Protein AF-A0A930E796-F1 (afdb_monomer_lite)

Radius of gyration: 14.18 Å; chains: 1; bounding box: 30×29×46 Å

Structure (mmCIF, N/CA/C/O backbone):
data_AF-A0A930E796-F1
#
_entry.id   AF-A0A930E796-F1
#
loop_
_atom_site.group_PDB
_atom_site.id
_atom_site.type_symbol
_atom_site.label_atom_id
_atom_site.label_alt_id
_atom_site.label_comp_id
_atom_site.label_asym_id
_atom_site.label_entity_id
_atom_site.label_seq_id
_atom_site.pdbx_PDB_ins_code
_atom_site.Cartn_x
_atom_site.Cartn_y
_atom_site.Cartn_z
_atom_site.occupancy
_atom_site.B_iso_or_equiv
_atom_site.auth_seq_id
_atom_site.auth_comp_id
_atom_site.auth_asym_id
_atom_site.auth_atom_id
_atom_site.pdbx_PDB_model_num
ATOM 1 N N . MET A 1 1 ? 4.708 7.306 -27.230 1.00 54.00 1 MET A N 1
ATOM 2 C CA . MET A 1 1 ? 3.286 7.076 -26.882 1.00 54.00 1 MET A CA 1
ATOM 3 C C . MET A 1 1 ? 2.934 7.997 -25.725 1.00 54.00 1 MET A C 1
ATOM 5 O O . MET A 1 1 ? 3.819 8.269 -24.928 1.00 54.00 1 MET A O 1
ATOM 9 N N . LYS A 1 2 ? 1.713 8.544 -25.653 1.00 60.94 2 LYS A N 1
ATOM 10 C CA . LYS A 1 2 ? 1.280 9.273 -24.449 1.00 60.94 2 LYS A CA 1
ATOM 11 C C . LYS A 1 2 ? 0.929 8.228 -23.393 1.00 60.94 2 LYS A C 1
ATOM 13 O O . LYS A 1 2 ? 0.066 7.400 -23.670 1.00 60.94 2 LYS A O 1
ATOM 18 N N . THR A 1 3 ? 1.596 8.250 -22.243 1.00 71.56 3 THR A N 1
ATOM 19 C CA . THR A 1 3 ? 1.239 7.399 -21.102 1.00 71.56 3 THR A CA 1
ATOM 20 C C . THR A 1 3 ? -0.204 7.703 -20.711 1.00 71.56 3 THR A C 1
ATOM 22 O O . THR A 1 3 ? -0.574 8.870 -20.541 1.00 71.56 3 THR A O 1
ATOM 25 N N . LYS A 1 4 ? -1.043 6.669 -20.654 1.00 88.25 4 LYS A N 1
ATOM 26 C CA . LYS A 1 4 ? -2.424 6.800 -20.193 1.00 88.25 4 LYS A CA 1
ATOM 27 C C . LYS A 1 4 ? -2.403 7.151 -18.698 1.00 88.25 4 LYS A C 1
ATOM 29 O O . LYS A 1 4 ? -1.475 6.791 -17.979 1.00 88.25 4 LYS A O 1
ATOM 34 N N . ILE A 1 5 ? -3.366 7.954 -18.258 1.00 90.06 5 ILE A N 1
ATOM 35 C CA . ILE A 1 5 ? -3.464 8.410 -16.868 1.00 90.06 5 ILE A CA 1
ATOM 36 C C . ILE A 1 5 ? -4.808 7.941 -16.331 1.00 90.06 5 ILE A C 1
ATOM 38 O O . ILE A 1 5 ? -5.845 8.288 -16.896 1.00 90.06 5 ILE A O 1
ATOM 42 N N . ASN A 1 6 ? -4.768 7.198 -15.233 1.00 92.69 6 ASN A N 1
ATOM 43 C CA . ASN A 1 6 ? -5.926 6.755 -14.470 1.00 92.69 6 ASN A CA 1
ATOM 44 C C . ASN A 1 6 ? -6.067 7.603 -13.193 1.00 92.69 6 ASN A C 1
ATOM 46 O O . ASN A 1 6 ? -5.196 8.423 -1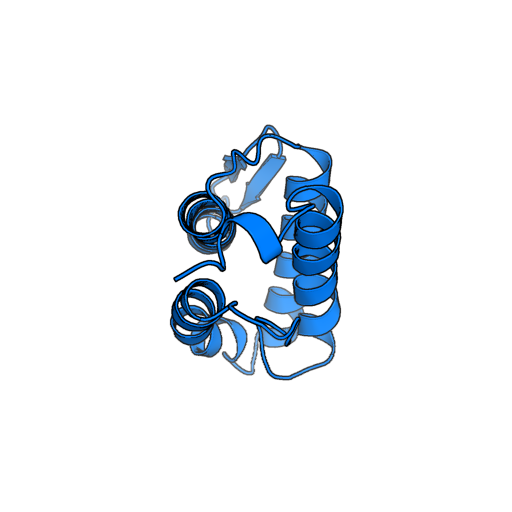2.876 1.00 92.69 6 ASN A O 1
ATOM 50 N N . ILE A 1 7 ? -7.186 7.454 -12.479 1.00 93.56 7 ILE A N 1
ATOM 51 C CA . ILE A 1 7 ? -7.474 8.221 -11.260 1.00 93.56 7 ILE A CA 1
ATOM 52 C C . ILE A 1 7 ? -7.919 7.272 -10.149 1.00 93.56 7 ILE A C 1
ATOM 54 O O . ILE A 1 7 ? -8.904 6.567 -10.326 1.00 93.56 7 ILE A O 1
ATOM 58 N N . ILE A 1 8 ? -7.244 7.331 -9.000 1.00 92.56 8 ILE A N 1
ATOM 59 C CA . ILE A 1 8 ? -7.653 6.675 -7.747 1.00 92.56 8 ILE A CA 1
ATOM 60 C C . ILE A 1 8 ? -7.758 7.764 -6.680 1.00 92.56 8 ILE A C 1
ATOM 62 O O . ILE A 1 8 ? -6.841 8.573 -6.560 1.00 92.56 8 ILE A O 1
ATOM 66 N N . ASN A 1 9 ? -8.879 7.859 -5.958 1.00 93.06 9 ASN A N 1
ATOM 67 C CA . ASN A 1 9 ? -9.092 8.840 -4.875 1.00 93.06 9 ASN A CA 1
ATOM 68 C C . ASN A 1 9 ? -8.735 10.300 -5.238 1.00 93.06 9 ASN A C 1
ATOM 70 O O . ASN A 1 9 ? -8.246 11.082 -4.424 1.00 93.06 9 ASN A O 1
ATOM 74 N N . GLY A 1 10 ? -8.935 10.688 -6.504 1.00 93.06 10 GLY A N 1
ATOM 75 C CA . GLY A 1 10 ? -8.590 12.024 -7.009 1.00 93.06 10 GLY A CA 1
ATOM 76 C C . GLY A 1 10 ? -7.094 12.262 -7.281 1.00 93.06 10 GLY A C 1
ATOM 77 O O . GLY A 1 10 ? -6.701 13.400 -7.561 1.00 93.06 10 GLY A O 1
ATOM 78 N N . VAL A 1 11 ? -6.266 11.216 -7.230 1.00 95.31 11 VAL A N 1
ATOM 79 C CA . VAL A 1 11 ? -4.838 11.207 -7.581 1.00 95.31 11 VAL A CA 1
ATOM 80 C C . VAL A 1 11 ? -4.649 10.649 -8.986 1.00 95.31 11 VAL A C 1
ATOM 82 O O . VAL A 1 11 ? -5.201 9.612 -9.337 1.00 95.31 11 VAL A O 1
ATOM 85 N N . LYS A 1 12 ? -3.845 11.336 -9.803 1.00 94.69 12 LYS A N 1
ATOM 86 C CA . LYS A 1 12 ? -3.491 10.892 -11.159 1.00 94.69 12 LYS A CA 1
ATOM 87 C C . LYS A 1 12 ? -2.380 9.850 -11.106 1.00 94.69 12 LYS A C 1
ATOM 89 O O . LYS A 1 12 ? -1.280 10.180 -10.653 1.00 94.69 12 LYS A O 1
ATOM 94 N N . ILE A 1 13 ? -2.632 8.663 -11.643 1.00 91.50 13 ILE A N 1
ATOM 95 C CA . ILE A 1 13 ? -1.694 7.538 -11.652 1.00 91.50 13 ILE A CA 1
ATOM 96 C C . ILE A 1 13 ? -1.369 7.149 -13.102 1.00 91.50 13 ILE A C 1
ATOM 98 O O . ILE A 1 13 ? -2.297 6.950 -13.889 1.00 91.50 13 ILE A O 1
ATOM 102 N N . PRO A 1 14 ? -0.084 7.091 -13.496 1.00 89.94 14 PRO A N 1
ATOM 103 C CA . PRO A 1 14 ? 0.319 6.549 -14.794 1.00 89.94 14 PRO A CA 1
ATOM 104 C C . PRO A 1 14 ? -0.147 5.100 -14.978 1.00 89.94 14 PRO A C 1
ATOM 106 O O . PRO A 1 14 ? -0.120 4.326 -14.027 1.00 89.94 14 PRO A O 1
ATOM 109 N N . ASP A 1 15 ? -0.543 4.731 -16.196 1.00 87.12 15 ASP A N 1
ATOM 110 C CA . ASP A 1 15 ? -1.032 3.380 -16.535 1.00 87.12 15 ASP A CA 1
ATOM 111 C C . ASP A 1 15 ? -0.033 2.282 -16.149 1.00 87.12 15 ASP A C 1
ATOM 113 O O . ASP A 1 15 ? -0.440 1.256 -15.623 1.00 87.12 15 ASP A O 1
ATOM 117 N N . ASP A 1 16 ? 1.266 2.559 -16.293 1.00 82.81 16 ASP A N 1
ATOM 118 C CA . ASP A 1 16 ? 2.358 1.634 -15.964 1.00 82.81 16 ASP A CA 1
ATOM 119 C C . ASP A 1 16 ? 2.352 1.189 -14.486 1.00 82.81 16 ASP A C 1
ATOM 121 O O . ASP A 1 16 ? 2.855 0.116 -14.161 1.00 82.81 16 ASP A O 1
ATOM 125 N N . TYR A 1 17 ? 1.778 2.002 -13.587 1.00 81.56 17 TYR A N 1
ATOM 126 C CA . TYR A 1 17 ? 1.736 1.751 -12.137 1.00 81.56 17 TYR A CA 1
ATOM 127 C C . TYR A 1 17 ? 0.319 1.513 -11.608 1.00 81.56 17 TYR A C 1
ATOM 129 O O . TYR A 1 17 ? 0.150 1.187 -10.435 1.00 81.56 17 TYR A O 1
ATOM 137 N N . TYR A 1 18 ? -0.702 1.739 -12.438 1.00 89.25 18 TYR A N 1
ATOM 138 C CA . TYR A 1 18 ? -2.090 1.807 -11.991 1.00 89.25 18 TYR A CA 1
ATOM 139 C C . TYR A 1 18 ? -2.563 0.493 -11.375 1.00 89.25 18 TYR A C 1
ATOM 141 O O . TYR A 1 18 ? -2.996 0.510 -10.226 1.00 89.25 18 TYR A O 1
ATOM 149 N N . ASP A 1 19 ? -2.407 -0.619 -12.098 1.00 86.06 19 ASP A N 1
ATOM 150 C CA . ASP A 1 19 ? -2.876 -1.935 -11.650 1.00 86.06 19 ASP A CA 1
ATOM 151 C C . ASP A 1 19 ? -2.225 -2.331 -10.312 1.00 86.06 19 ASP A C 1
ATOM 153 O O . ASP A 1 19 ? -2.879 -2.887 -9.436 1.00 86.06 19 ASP A O 1
ATOM 157 N N . TYR A 1 20 ? -0.951 -1.979 -10.106 1.00 85.75 20 TYR A N 1
ATOM 158 C CA . TYR A 1 20 ? -0.235 -2.287 -8.866 1.00 85.75 20 TYR A CA 1
ATOM 159 C C . TYR A 1 20 ? -0.714 -1.447 -7.683 1.00 85.75 20 TYR A C 1
ATOM 161 O O . TYR A 1 20 ? -0.897 -1.971 -6.587 1.00 85.75 20 TYR A O 1
ATOM 169 N N . ILE A 1 21 ? -0.920 -0.143 -7.880 1.00 89.31 21 ILE A N 1
ATOM 170 C CA . ILE A 1 21 ? -1.396 0.730 -6.801 1.00 89.31 21 ILE A CA 1
ATOM 171 C C . ILE A 1 21 ? -2.854 0.401 -6.451 1.00 89.31 21 ILE A C 1
ATOM 173 O O . ILE A 1 21 ? -3.199 0.360 -5.270 1.00 89.31 21 ILE A O 1
ATOM 177 N N . GLU A 1 22 ? -3.694 0.121 -7.452 1.00 90.94 22 GLU A N 1
ATOM 178 C CA . GLU A 1 22 ? -5.064 -0.366 -7.249 1.00 90.94 22 GLU A CA 1
ATOM 179 C C . GLU A 1 22 ? -5.074 -1.690 -6.477 1.00 90.94 22 GLU A C 1
ATOM 181 O O . GLU A 1 22 ? -5.849 -1.864 -5.536 1.00 90.94 22 GLU A O 1
ATOM 186 N N . GLU A 1 23 ? -4.175 -2.612 -6.813 1.00 87.44 23 GLU A N 1
ATOM 187 C CA . GLU A 1 23 ? -4.050 -3.882 -6.112 1.00 87.44 23 GLU A CA 1
ATOM 188 C C . GLU A 1 23 ? -3.603 -3.727 -4.655 1.00 87.44 23 GLU A C 1
ATOM 190 O O . GLU A 1 23 ? -4.138 -4.400 -3.770 1.00 87.44 23 GLU A O 1
ATOM 195 N N . ILE A 1 24 ? -2.651 -2.829 -4.386 1.00 87.06 24 ILE A N 1
ATOM 196 C CA . ILE A 1 24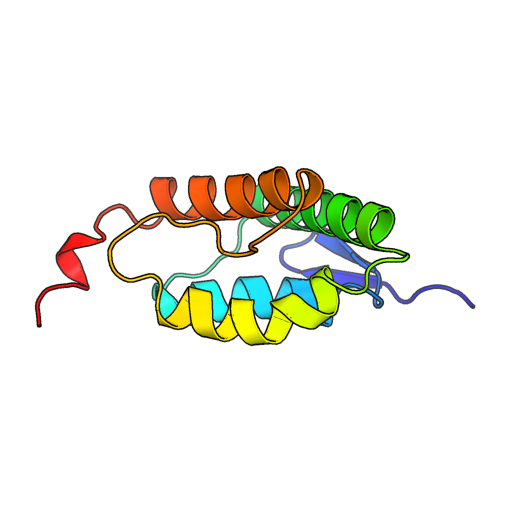 ? -2.211 -2.530 -3.020 1.00 87.06 24 ILE A CA 1
ATOM 197 C C . ILE A 1 24 ? -3.395 -2.047 -2.183 1.00 87.06 24 ILE A C 1
ATOM 199 O O . ILE A 1 24 ? -3.659 -2.596 -1.114 1.00 87.06 24 ILE A O 1
ATOM 203 N N . ILE A 1 25 ? -4.134 -1.063 -2.698 1.00 90.69 25 ILE A N 1
ATOM 204 C CA . ILE A 1 25 ? -5.289 -0.476 -2.015 1.00 90.69 25 ILE A CA 1
ATOM 205 C C . ILE A 1 25 ? -6.383 -1.524 -1.798 1.00 90.69 25 ILE A C 1
ATOM 207 O O . ILE A 1 25 ? -6.784 -1.755 -0.660 1.00 90.69 25 ILE A O 1
ATOM 211 N N . SER A 1 26 ? -6.812 -2.208 -2.858 1.00 89.88 26 SER A N 1
ATOM 212 C CA . SER A 1 26 ? -7.899 -3.194 -2.784 1.00 89.88 26 SER A CA 1
ATOM 213 C C . SER A 1 26 ? -7.572 -4.361 -1.850 1.00 89.88 26 SER A C 1
ATOM 215 O O . SER A 1 26 ? -8.440 -4.830 -1.113 1.00 89.88 26 SER A O 1
ATOM 217 N N . SER A 1 27 ? -6.309 -4.798 -1.810 1.00 85.19 27 SER A N 1
ATOM 218 C CA . SER A 1 27 ? -5.863 -5.841 -0.882 1.00 85.19 27 SER A CA 1
ATOM 219 C C . SER A 1 27 ? -5.920 -5.370 0.576 1.00 85.19 27 SER A C 1
ATOM 221 O O . SER A 1 27 ? -6.324 -6.136 1.453 1.00 85.19 27 SER A O 1
ATOM 223 N N . MET A 1 28 ? -5.545 -4.115 0.854 1.00 85.44 28 MET A N 1
ATOM 224 C CA . MET A 1 28 ? -5.662 -3.530 2.195 1.00 85.44 28 MET A CA 1
ATOM 225 C C . MET A 1 28 ? -7.129 -3.400 2.622 1.00 85.44 28 MET A C 1
ATOM 227 O O . MET A 1 28 ? -7.486 -3.809 3.728 1.00 85.44 28 MET A O 1
ATOM 231 N N . GLU A 1 29 ? -7.982 -2.871 1.745 1.00 88.31 29 GLU A N 1
ATOM 232 C CA . GLU A 1 29 ? -9.419 -2.714 1.992 1.00 88.31 29 GLU A CA 1
ATOM 233 C C . GLU A 1 29 ? -10.091 -4.053 2.301 1.00 88.31 29 GLU A C 1
ATOM 235 O O . GLU A 1 29 ? -10.778 -4.186 3.318 1.00 88.31 29 GLU A O 1
ATOM 240 N N . ASP A 1 30 ? -9.839 -5.081 1.483 1.00 85.56 30 ASP A N 1
ATOM 241 C CA . ASP A 1 30 ? -10.426 -6.401 1.702 1.00 85.56 30 ASP A CA 1
ATOM 242 C C . ASP A 1 30 ? -9.910 -7.053 2.991 1.00 85.56 30 ASP A C 1
ATOM 244 O O . ASP A 1 30 ? -10.694 -7.634 3.748 1.00 85.56 30 ASP A O 1
ATOM 248 N N . ARG A 1 31 ? -8.612 -6.937 3.291 1.00 82.12 31 ARG A N 1
ATOM 249 C CA . ARG A 1 31 ? -8.026 -7.573 4.478 1.00 82.12 31 ARG A CA 1
ATOM 250 C C . ARG A 1 31 ? -8.502 -6.944 5.783 1.00 82.12 31 ARG A C 1
ATOM 252 O O . ARG A 1 31 ? -8.820 -7.680 6.721 1.00 82.12 31 ARG A O 1
ATOM 259 N N . PHE A 1 32 ? -8.501 -5.615 5.854 1.00 79.81 32 PHE A N 1
ATOM 260 C CA . PHE A 1 32 ? -8.780 -4.865 7.082 1.00 79.81 32 PHE A CA 1
ATOM 261 C C . PHE A 1 32 ? -10.227 -4.384 7.181 1.00 79.81 32 PHE A C 1
ATOM 263 O O . PHE A 1 32 ? -10.601 -3.816 8.204 1.00 79.81 32 PHE A O 1
ATOM 270 N N . LYS A 1 33 ? -11.046 -4.642 6.153 1.00 83.69 33 LYS A N 1
ATOM 271 C CA . LYS A 1 33 ? -12.451 -4.217 6.078 1.00 83.69 33 LYS A CA 1
ATOM 272 C C . LYS A 1 33 ? -12.597 -2.704 6.270 1.00 83.69 33 LYS A C 1
ATOM 274 O O . LYS A 1 33 ? -13.473 -2.237 6.994 1.00 83.69 33 LYS A O 1
ATOM 279 N N . ILE A 1 34 ? -11.719 -1.961 5.599 1.00 84.94 34 ILE A N 1
ATOM 280 C CA . ILE A 1 34 ? -11.687 -0.494 5.556 1.00 84.94 34 ILE A CA 1
ATOM 281 C C . ILE A 1 34 ? -11.972 -0.004 4.134 1.00 84.94 34 ILE A C 1
ATOM 283 O O . ILE A 1 34 ? -11.886 -0.781 3.188 1.00 84.94 34 ILE A O 1
ATOM 287 N N . GLU A 1 35 ? -12.289 1.281 3.992 1.00 90.31 35 GLU A N 1
ATOM 288 C CA . GLU A 1 35 ? -12.417 1.959 2.698 1.00 90.31 35 GLU A CA 1
ATOM 289 C C . GLU A 1 35 ? -11.390 3.093 2.646 1.00 90.31 35 GLU A C 1
ATOM 291 O O . GLU A 1 35 ? -11.421 4.013 3.468 1.00 90.31 35 GLU A O 1
ATOM 296 N N . ILE A 1 36 ? -10.459 3.020 1.700 1.00 90.44 36 ILE A N 1
ATOM 297 C CA . ILE A 1 36 ? -9.372 3.979 1.549 1.00 90.44 36 ILE A CA 1
ATOM 298 C C . ILE A 1 36 ? -9.814 5.024 0.529 1.00 90.44 36 ILE A C 1
ATOM 300 O O . ILE A 1 36 ? -9.643 4.857 -0.675 1.00 90.44 36 ILE A O 1
ATOM 304 N N . VAL A 1 37 ? -10.338 6.148 1.017 1.00 92.44 37 VAL A N 1
ATOM 305 C CA . VAL A 1 37 ? -10.771 7.288 0.176 1.00 92.44 37 VAL A CA 1
ATOM 306 C C . VAL A 1 37 ? -9.820 8.485 0.246 1.00 92.44 37 VAL A C 1
ATOM 308 O O . VAL A 1 37 ? -10.017 9.513 -0.408 1.00 92.44 37 VAL A O 1
ATOM 311 N N . GLU A 1 38 ? -8.779 8.383 1.069 1.00 93.44 38 GLU A N 1
ATOM 312 C CA . GLU A 1 38 ? -7.899 9.494 1.403 1.00 93.44 38 GLU A CA 1
ATOM 313 C C . GLU A 1 38 ? -6.931 9.807 0.262 1.00 93.44 38 GLU A C 1
ATOM 315 O O . GLU A 1 38 ? -6.016 9.043 -0.073 1.00 93.44 38 GLU A O 1
ATOM 320 N N . LYS A 1 39 ? -7.114 10.993 -0.320 1.00 95.44 39 LYS A N 1
ATOM 321 C CA . LYS A 1 39 ? -6.261 11.504 -1.393 1.00 95.44 39 LYS A CA 1
ATOM 322 C C . LYS A 1 39 ? -4.795 11.609 -0.968 1.00 95.44 39 LYS A C 1
ATOM 324 O O . LYS A 1 39 ? -3.916 11.269 -1.755 1.00 95.44 39 LYS A O 1
ATOM 329 N N . ASP A 1 40 ? -4.536 12.063 0.256 1.00 95.12 40 ASP A N 1
ATOM 330 C CA . ASP A 1 40 ? -3.175 12.280 0.755 1.00 95.12 40 ASP A CA 1
ATOM 331 C C . ASP A 1 40 ? -2.417 10.958 0.913 1.00 95.12 40 ASP A C 1
ATOM 333 O O . ASP A 1 40 ? -1.277 10.854 0.461 1.00 95.12 40 ASP A O 1
ATOM 337 N N . PHE A 1 41 ? -3.063 9.921 1.459 1.00 94.19 41 PHE A N 1
ATOM 338 C CA . PHE A 1 41 ? -2.494 8.572 1.491 1.00 94.19 41 PHE A CA 1
ATOM 339 C C . PHE A 1 41 ? -2.228 8.047 0.078 1.00 94.19 41 PHE A C 1
ATOM 341 O O . PHE A 1 41 ? -1.121 7.607 -0.221 1.00 94.19 41 PHE A O 1
ATOM 348 N N . THR A 1 42 ? -3.209 8.166 -0.819 1.00 93.94 42 THR A N 1
ATOM 349 C CA . THR A 1 42 ? -3.084 7.682 -2.203 1.00 93.94 42 THR A CA 1
ATOM 350 C C . THR A 1 42 ? -1.934 8.375 -2.947 1.00 93.94 42 THR A C 1
ATOM 352 O O . THR A 1 42 ? -1.232 7.754 -3.744 1.00 93.94 42 THR A O 1
ATOM 355 N N . GLN A 1 43 ? -1.702 9.661 -2.671 1.00 96.06 43 GLN A N 1
ATOM 356 C CA . GLN A 1 43 ? -0.593 10.422 -3.240 1.00 96.06 43 GLN A CA 1
ATOM 357 C C . GLN A 1 43 ? 0.754 9.952 -2.677 1.00 96.06 43 GLN A C 1
ATOM 359 O O . GLN A 1 43 ? 1.654 9.668 -3.463 1.00 96.06 43 GLN A O 1
ATOM 364 N N . LYS A 1 44 ? 0.874 9.790 -1.351 1.00 95.19 44 LYS A N 1
ATOM 365 C CA . LYS A 1 44 ? 2.085 9.239 -0.715 1.00 95.19 44 LYS A CA 1
ATOM 366 C C . LYS A 1 44 ? 2.416 7.842 -1.236 1.00 95.19 44 LYS A C 1
ATOM 368 O O . LYS A 1 44 ? 3.564 7.567 -1.568 1.00 95.19 44 LYS A O 1
ATOM 373 N N . LEU A 1 45 ? 1.405 6.982 -1.357 1.00 93.00 45 LEU A N 1
ATOM 374 C CA . LEU A 1 45 ? 1.558 5.621 -1.860 1.00 93.00 45 LEU A CA 1
ATOM 375 C C . LEU A 1 45 ? 2.088 5.620 -3.295 1.00 93.00 45 LEU A C 1
ATOM 377 O O . LEU A 1 45 ? 3.041 4.910 -3.604 1.00 93.00 45 LEU A O 1
ATOM 381 N N . LYS A 1 46 ? 1.505 6.454 -4.161 1.00 93.62 46 LYS A N 1
ATOM 382 C CA . LYS A 1 46 ? 1.974 6.628 -5.537 1.00 93.62 46 LYS A CA 1
ATOM 383 C C . LYS A 1 46 ? 3.429 7.095 -5.584 1.00 93.62 46 LYS A C 1
ATOM 385 O O . LYS A 1 46 ? 4.191 6.579 -6.398 1.00 93.62 46 LYS A O 1
ATOM 390 N N . ASP A 1 47 ? 3.796 8.085 -4.779 1.00 93.12 47 ASP A N 1
ATOM 391 C CA . ASP A 1 47 ? 5.141 8.661 -4.815 1.00 93.12 47 ASP A CA 1
ATOM 392 C C . ASP A 1 47 ? 6.184 7.638 -4.340 1.00 93.12 47 ASP A C 1
ATOM 394 O O . ASP A 1 47 ? 7.171 7.408 -5.040 1.00 93.12 47 ASP A O 1
ATOM 398 N N . ALA A 1 48 ? 5.900 6.927 -3.244 1.00 90.56 48 ALA A N 1
ATOM 399 C CA . ALA A 1 48 ? 6.745 5.848 -2.741 1.00 90.56 48 ALA A CA 1
ATOM 400 C C . ALA A 1 48 ? 6.864 4.681 -3.738 1.00 90.56 48 ALA A C 1
ATOM 402 O O . ALA A 1 48 ? 7.954 4.158 -3.970 1.00 90.56 48 ALA A O 1
ATOM 403 N N . PHE A 1 49 ? 5.758 4.295 -4.383 1.00 89.00 49 PHE A N 1
ATOM 404 C CA . PHE A 1 49 ? 5.773 3.266 -5.422 1.00 89.00 49 PHE A CA 1
ATOM 405 C C . PHE A 1 49 ? 6.585 3.706 -6.643 1.00 89.00 49 PHE A C 1
ATOM 407 O O . PHE A 1 49 ? 7.354 2.922 -7.187 1.00 89.00 49 PHE A O 1
ATOM 414 N N . SER A 1 50 ? 6.446 4.963 -7.073 1.00 88.00 50 SER A N 1
ATOM 415 C CA . SER A 1 50 ? 7.208 5.501 -8.201 1.00 88.00 50 SER A CA 1
ATOM 416 C C . SER A 1 50 ? 8.706 5.536 -7.906 1.00 88.00 50 SER A C 1
ATOM 418 O O . SER A 1 50 ? 9.502 5.270 -8.804 1.00 88.00 50 SER A O 1
ATOM 420 N N . GLU A 1 51 ? 9.100 5.870 -6.677 1.00 87.56 51 GLU A N 1
ATOM 421 C CA . GLU A 1 51 ? 10.498 5.820 -6.254 1.00 87.56 51 GLU A CA 1
ATOM 422 C C . GLU A 1 51 ? 11.024 4.384 -6.269 1.00 87.56 51 GLU A C 1
ATOM 424 O O . GLU A 1 51 ? 12.086 4.125 -6.840 1.00 87.56 51 GLU A O 1
ATOM 429 N N . ALA A 1 52 ? 10.260 3.440 -5.719 1.00 84.56 52 ALA A N 1
ATOM 430 C CA . ALA A 1 52 ? 10.602 2.027 -5.756 1.00 84.56 52 ALA A CA 1
ATOM 431 C C . ALA A 1 52 ? 10.728 1.505 -7.198 1.00 84.56 52 ALA A C 1
ATOM 433 O O . ALA A 1 52 ? 11.713 0.853 -7.520 1.00 84.56 52 ALA A O 1
ATOM 434 N N . TRP A 1 53 ? 9.785 1.848 -8.080 1.00 81.19 53 TRP A N 1
ATOM 435 C CA . TRP A 1 53 ? 9.771 1.437 -9.485 1.00 81.19 53 TRP A CA 1
ATOM 436 C C . TRP A 1 53 ? 10.993 1.940 -10.261 1.00 81.19 53 TRP A C 1
ATOM 438 O O . TRP A 1 53 ? 11.645 1.172 -10.962 1.00 81.19 53 TRP A O 1
ATOM 448 N N . VAL A 1 54 ? 11.329 3.228 -10.127 1.00 80.75 54 VAL A N 1
ATOM 449 C CA . VAL A 1 54 ? 12.477 3.827 -10.832 1.00 80.75 54 VAL A CA 1
ATOM 450 C C . VAL A 1 54 ? 13.800 3.250 -10.325 1.00 80.75 54 VAL A C 1
ATOM 452 O O . VAL A 1 54 ? 14.716 3.027 -11.111 1.00 80.75 54 VAL A O 1
ATOM 455 N N . ASN A 1 55 ? 13.916 2.987 -9.023 1.00 73.94 55 ASN A N 1
ATOM 456 C CA . ASN A 1 55 ? 15.137 2.409 -8.456 1.00 73.94 55 ASN A CA 1
ATOM 457 C C . ASN A 1 55 ? 15.236 0.883 -8.652 1.00 73.94 55 ASN A C 1
ATOM 459 O O . ASN A 1 55 ? 16.333 0.332 -8.548 1.00 73.94 55 ASN A O 1
ATOM 463 N N . ASP A 1 56 ? 14.125 0.211 -8.964 1.00 69.94 56 ASP A N 1
ATOM 464 C CA . ASP A 1 56 ? 14.057 -1.218 -9.299 1.00 69.94 56 ASP A CA 1
ATOM 465 C C . ASP A 1 56 ? 14.180 -1.502 -10.810 1.00 69.94 56 ASP A C 1
ATOM 467 O O . ASP A 1 56 ? 14.158 -2.663 -11.216 1.00 69.94 56 ASP A O 1
ATOM 471 N N . GLU A 1 57 ? 14.377 -0.469 -11.645 1.00 59.94 57 GLU A N 1
ATOM 472 C CA . GLU A 1 57 ? 14.361 -0.522 -13.124 1.00 59.94 57 GLU A CA 1
ATOM 473 C C . GLU A 1 57 ? 15.284 -1.607 -13.740 1.00 59.94 57 GLU A C 1
ATOM 475 O O . GLU A 1 57 ? 15.124 -1.976 -14.903 1.00 59.94 57 GLU A O 1
ATOM 480 N N . TYR A 1 58 ? 16.204 -2.188 -12.958 1.00 56.00 58 TYR A N 1
ATOM 481 C CA . TYR A 1 58 ? 17.128 -3.244 -13.387 1.00 56.00 58 TYR A CA 1
ATOM 482 C C . TYR A 1 58 ? 17.125 -4.529 -12.537 1.00 56.00 58 TYR A C 1
ATOM 484 O O . TYR A 1 58 ? 17.799 -5.480 -12.930 1.00 56.00 58 TYR A O 1
ATOM 492 N N . ASP A 1 59 ? 16.406 -4.592 -11.409 1.00 59.97 59 ASP A N 1
ATOM 493 C CA . ASP A 1 59 ? 16.437 -5.754 -10.491 1.00 59.97 59 ASP A CA 1
ATOM 494 C C . ASP A 1 59 ? 15.151 -6.604 -10.577 1.00 59.97 59 ASP A C 1
ATOM 496 O O . ASP A 1 59 ? 15.149 -7.766 -10.173 1.00 59.97 59 ASP A O 1
ATOM 500 N N . SER A 1 60 ? 14.068 -6.070 -11.171 1.00 66.00 60 SER A N 1
ATOM 501 C CA . SER A 1 60 ? 12.744 -6.725 -11.280 1.00 66.00 60 SER A CA 1
ATOM 502 C C . SER A 1 60 ? 12.166 -7.195 -9.936 1.00 66.00 60 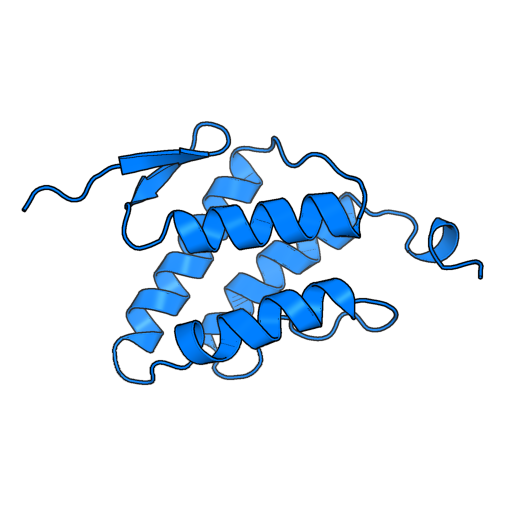SER A C 1
ATOM 504 O O . SER A 1 60 ? 11.224 -7.994 -9.912 1.00 66.00 60 SER A O 1
ATOM 506 N N . MET A 1 61 ? 12.723 -6.736 -8.812 1.00 68.75 61 MET A N 1
ATOM 507 C CA . MET A 1 61 ? 12.377 -7.212 -7.479 1.00 68.75 61 MET A CA 1
ATOM 508 C C . MET A 1 61 ? 11.001 -6.723 -7.062 1.00 68.75 61 MET A C 1
ATOM 510 O O . MET A 1 61 ? 10.290 -7.444 -6.374 1.00 68.75 61 MET A O 1
ATOM 514 N N . LEU A 1 62 ? 10.585 -5.536 -7.494 1.00 69.94 62 LEU A N 1
ATOM 515 C CA . LEU A 1 62 ? 9.254 -5.010 -7.227 1.00 6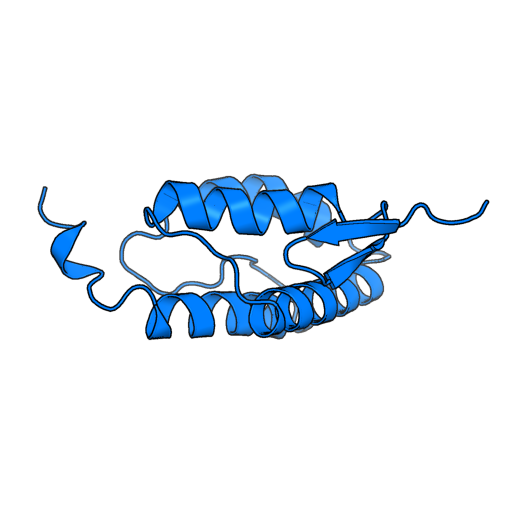9.94 62 LEU A CA 1
ATOM 516 C C . LEU A 1 62 ? 8.203 -5.915 -7.877 1.00 69.94 62 LEU A C 1
ATOM 518 O O . LEU A 1 62 ? 7.284 -6.363 -7.200 1.00 69.94 62 LEU A O 1
ATOM 522 N N . LEU A 1 63 ? 8.390 -6.265 -9.154 1.00 68.81 63 LEU A N 1
ATOM 523 C CA . LEU A 1 63 ? 7.509 -7.188 -9.877 1.00 68.81 63 LEU A CA 1
ATOM 524 C C . LEU A 1 63 ? 7.541 -8.604 -9.288 1.00 68.81 63 LEU A C 1
ATOM 526 O O . LEU A 1 63 ? 6.495 -9.237 -9.156 1.00 68.81 63 LEU A O 1
ATOM 530 N N . TYR A 1 64 ? 8.721 -9.090 -8.897 1.00 68.44 64 TYR A N 1
ATOM 531 C CA . TYR A 1 64 ? 8.879 -10.378 -8.219 1.00 68.44 64 TYR A CA 1
ATOM 532 C C . TYR A 1 64 ? 8.182 -10.407 -6.851 1.00 68.44 64 TYR A C 1
ATOM 534 O O . TYR A 1 64 ? 7.589 -11.417 -6.476 1.00 68.44 64 TYR A O 1
ATOM 542 N N . ASN A 1 65 ? 8.214 -9.293 -6.121 1.00 68.00 65 ASN A N 1
ATOM 543 C CA . ASN A 1 65 ? 7.590 -9.165 -4.815 1.00 68.00 65 ASN A CA 1
ATOM 544 C C . ASN A 1 65 ? 6.082 -8.906 -4.891 1.00 68.00 65 ASN A C 1
ATOM 546 O O . ASN A 1 65 ? 5.433 -9.065 -3.869 1.00 68.00 65 ASN A O 1
ATOM 550 N N . MET A 1 66 ? 5.483 -8.550 -6.035 1.00 70.50 66 MET A N 1
ATOM 551 C CA . MET A 1 66 ? 4.029 -8.305 -6.113 1.00 70.50 66 MET A CA 1
ATOM 552 C C . MET A 1 66 ? 3.165 -9.531 -5.754 1.00 70.50 66 MET A C 1
ATOM 554 O O . MET A 1 66 ? 2.231 -9.389 -4.962 1.00 70.50 66 MET A O 1
ATOM 558 N N . PRO A 1 67 ? 3.455 -10.752 -6.248 1.00 69.81 67 PRO A N 1
ATOM 559 C CA . PRO A 1 67 ? 2.786 -11.959 -5.761 1.00 69.81 67 PRO A CA 1
ATOM 560 C C . PRO A 1 67 ? 2.986 -12.174 -4.257 1.00 69.81 67 PRO A C 1
ATOM 562 O O . PRO A 1 67 ? 2.024 -12.465 -3.545 1.00 69.81 67 PRO A O 1
ATOM 565 N N . SER A 1 68 ? 4.217 -11.976 -3.771 1.00 67.00 68 SER A N 1
ATOM 566 C CA . SER A 1 68 ? 4.546 -12.065 -2.347 1.00 67.00 68 SER A CA 1
ATOM 567 C C . SER A 1 68 ? 3.799 -11.015 -1.534 1.00 67.00 68 SER A C 1
ATOM 569 O O . SER A 1 68 ? 3.340 -11.322 -0.451 1.00 67.00 68 SER A O 1
ATOM 571 N N . PHE A 1 69 ? 3.581 -9.815 -2.065 1.00 70.12 69 PHE A N 1
ATOM 572 C CA . PHE A 1 69 ? 2.841 -8.740 -1.418 1.00 70.12 69 PHE A CA 1
ATOM 573 C C . PHE A 1 69 ? 1.378 -9.117 -1.182 1.00 70.12 69 PHE A C 1
ATOM 575 O O . PHE A 1 69 ? 0.879 -8.935 -0.072 1.00 70.12 69 PHE A O 1
ATOM 582 N N . ARG A 1 70 ? 0.698 -9.694 -2.186 1.00 68.12 70 ARG A N 1
ATOM 583 C CA . ARG A 1 70 ? -0.684 -10.179 -2.017 1.00 68.12 70 ARG A CA 1
ATOM 584 C C . ARG A 1 70 ? -0.760 -11.204 -0.883 1.00 68.12 70 ARG A C 1
ATOM 586 O O . ARG A 1 70 ? -1.671 -11.156 -0.060 1.00 68.12 70 ARG A O 1
ATOM 593 N N . GLU A 1 71 ? 0.202 -12.121 -0.827 1.00 70.69 71 GLU A N 1
ATOM 594 C CA . GLU A 1 71 ? 0.290 -13.119 0.242 1.00 70.69 71 GLU A CA 1
ATOM 595 C C . GLU A 1 71 ? 0.691 -12.495 1.589 1.00 70.69 71 GLU A C 1
ATOM 597 O O . GLU A 1 71 ? 0.135 -12.857 2.623 1.00 70.69 71 GLU A O 1
ATOM 602 N N . ASN A 1 72 ? 1.578 -11.503 1.591 1.00 70.69 72 ASN A N 1
ATOM 603 C CA . ASN A 1 72 ? 2.036 -10.799 2.785 1.00 70.69 72 ASN A CA 1
ATOM 604 C C . ASN A 1 72 ? 0.908 -9.970 3.408 1.00 70.69 72 ASN A C 1
ATOM 606 O O . ASN A 1 72 ? 0.759 -9.995 4.625 1.00 70.69 72 ASN A O 1
ATOM 610 N N . ILE A 1 73 ? 0.049 -9.318 2.612 1.00 70.50 73 ILE A N 1
ATOM 611 C CA . ILE A 1 73 ? -1.159 -8.655 3.129 1.00 70.50 73 ILE A CA 1
ATOM 612 C C . ILE A 1 73 ? -2.135 -9.666 3.732 1.00 70.50 73 ILE A C 1
ATOM 614 O O . ILE A 1 73 ? -2.658 -9.429 4.822 1.00 70.50 73 ILE A O 1
ATOM 618 N N . LYS A 1 74 ? -2.376 -10.809 3.073 1.00 69.31 74 LYS A N 1
ATOM 619 C CA . LYS A 1 74 ? -3.248 -11.859 3.635 1.00 69.31 74 LYS A CA 1
ATOM 620 C C . LYS A 1 74 ? -2.724 -12.363 4.978 1.00 69.31 74 LYS A C 1
ATOM 622 O O . LYS A 1 74 ? -3.506 -12.560 5.906 1.00 69.31 74 LYS A O 1
ATOM 627 N N . ASN A 1 75 ? -1.407 -12.533 5.077 1.00 65.81 75 ASN A N 1
ATOM 628 C CA . ASN A 1 75 ? -0.722 -13.055 6.254 1.00 65.81 75 ASN A CA 1
ATOM 629 C C . ASN A 1 75 ? -0.347 -11.979 7.283 1.00 65.81 75 ASN A C 1
ATOM 631 O O . ASN A 1 75 ? 0.199 -12.336 8.331 1.00 65.81 75 ASN A O 1
ATOM 635 N N . LEU A 1 76 ? -0.671 -10.699 7.036 1.00 67.19 76 LEU A N 1
ATOM 636 C CA . LEU A 1 76 ? -0.451 -9.601 7.976 1.00 67.19 76 LEU A CA 1
ATOM 637 C C . LEU A 1 76 ? -1.356 -9.836 9.190 1.00 67.19 76 LEU A C 1
ATOM 639 O O . LEU A 1 76 ? -2.548 -9.511 9.202 1.00 67.19 76 LEU A O 1
ATOM 643 N N . SER A 1 77 ? -0.815 -10.567 10.158 1.00 53.47 77 SER A N 1
ATOM 644 C CA . SER A 1 77 ? -1.586 -11.138 11.254 1.00 53.47 77 SER A CA 1
ATOM 645 C C . SER A 1 77 ? -1.056 -10.716 12.615 1.00 53.47 77 SER A C 1
ATOM 647 O O . SER A 1 77 ? -1.873 -10.423 13.472 1.00 53.47 77 SER A O 1
ATOM 649 N N . TYR A 1 78 ? 0.255 -10.586 12.839 1.00 47.19 78 TYR A N 1
ATOM 650 C CA . TYR A 1 78 ? 0.730 -10.310 14.209 1.00 47.19 78 TYR A CA 1
ATOM 651 C C . TYR A 1 78 ? 2.010 -9.491 14.337 1.00 47.19 78 TYR A C 1
ATOM 653 O O . TYR A 1 78 ? 2.260 -8.917 15.397 1.00 47.19 78 TYR A O 1
ATOM 661 N N . THR A 1 79 ? 2.802 -9.373 13.283 1.00 50.53 79 THR A N 1
ATOM 662 C CA . THR A 1 79 ? 4.009 -8.554 13.280 1.00 50.53 79 THR A CA 1
ATOM 663 C C . THR A 1 79 ? 3.918 -7.591 12.119 1.00 50.53 79 THR A C 1
ATOM 665 O O . THR A 1 79 ? 3.543 -7.946 11.005 1.00 50.53 79 THR A O 1
ATOM 668 N N . PHE A 1 80 ? 4.191 -6.329 12.420 1.00 59.91 80 PHE A N 1
ATOM 669 C CA . PHE A 1 80 ? 4.276 -5.231 11.472 1.00 59.91 80 PHE A CA 1
ATOM 670 C C . PHE A 1 80 ? 5.522 -5.386 10.571 1.00 59.91 80 PHE A C 1
ATOM 672 O O . PHE A 1 80 ? 6.336 -4.468 10.463 1.00 59.91 80 PHE A O 1
ATOM 679 N N . ASP A 1 81 ? 5.703 -6.572 9.995 1.00 64.50 81 ASP A N 1
ATOM 680 C CA . ASP A 1 81 ? 6.822 -6.922 9.135 1.00 64.50 81 ASP A CA 1
ATOM 681 C C . ASP A 1 81 ? 6.694 -6.189 7.790 1.00 64.50 81 ASP A C 1
ATOM 683 O O . ASP A 1 81 ? 5.581 -5.875 7.352 1.00 64.50 81 ASP A O 1
ATOM 687 N N . PRO A 1 82 ? 7.821 -5.856 7.138 1.00 67.31 82 PRO A N 1
ATOM 688 C CA . PRO A 1 82 ? 7.801 -5.174 5.852 1.00 67.31 82 PRO A CA 1
ATOM 689 C C . PRO A 1 82 ? 7.047 -6.005 4.804 1.00 67.31 82 PRO A C 1
ATOM 691 O O . PRO A 1 82 ? 7.359 -7.169 4.572 1.00 67.31 82 PRO A O 1
ATOM 694 N N . LEU A 1 83 ? 6.072 -5.379 4.144 1.00 71.88 83 LEU A N 1
ATOM 695 C CA . LEU A 1 83 ? 5.251 -5.990 3.095 1.00 71.88 83 LEU A CA 1
ATOM 696 C C . LEU A 1 83 ? 6.050 -6.313 1.832 1.00 71.88 83 LEU A C 1
ATOM 698 O O . LEU A 1 83 ? 5.797 -7.317 1.165 1.00 71.88 83 LEU A O 1
ATOM 702 N N . PHE A 1 84 ? 7.022 -5.463 1.528 1.00 72.12 84 PHE A N 1
ATOM 703 C CA . PHE A 1 84 ? 7.999 -5.648 0.472 1.00 72.12 84 PHE A CA 1
ATOM 704 C C . PHE A 1 84 ? 9.362 -5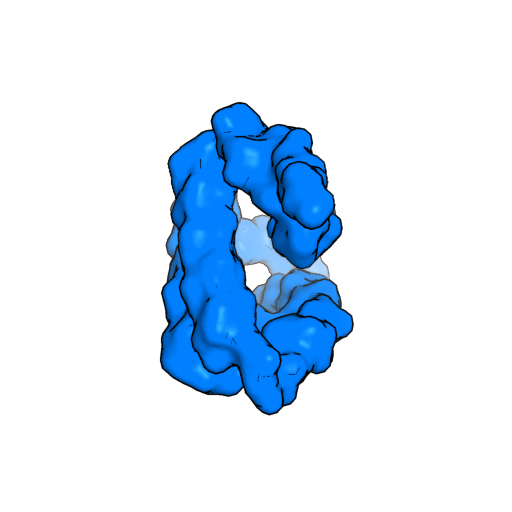.898 1.110 1.00 72.12 84 PHE A C 1
ATOM 706 O O . PHE A 1 84 ? 9.962 -4.986 1.686 1.00 72.12 84 PHE A O 1
ATOM 713 N N . GLU A 1 85 ? 9.850 -7.132 1.023 1.00 68.81 85 GLU A N 1
ATOM 714 C CA . GLU A 1 85 ? 11.203 -7.469 1.456 1.00 68.81 85 GLU A CA 1
ATOM 715 C C . GLU A 1 85 ? 12.233 -6.942 0.450 1.00 68.81 85 GLU A C 1
ATOM 717 O O . GLU A 1 85 ? 12.048 -7.028 -0.768 1.00 68.81 85 GLU A O 1
ATOM 722 N N . GLY A 1 86 ? 13.357 -6.421 0.949 1.00 67.38 86 GLY A N 1
ATOM 723 C CA . GLY A 1 86 ? 14.512 -6.119 0.109 1.00 67.38 86 GLY A CA 1
ATOM 724 C C . GLY A 1 86 ? 15.149 -4.759 0.363 1.00 67.38 86 GLY A C 1
ATOM 725 O O . GLY A 1 86 ? 15.565 -4.438 1.474 1.00 67.38 86 GLY A O 1
ATOM 726 N N . LYS A 1 87 ? 15.366 -4.020 -0.726 1.00 69.38 87 LYS A N 1
ATOM 727 C CA . LYS A 1 87 ? 16.247 -2.849 -0.790 1.00 69.38 87 LYS A CA 1
ATOM 728 C C . LYS A 1 87 ? 15.642 -1.627 -0.096 1.00 69.38 87 LYS A C 1
ATOM 730 O O . LYS A 1 87 ? 14.437 -1.523 0.098 1.00 69.38 87 LYS A O 1
ATOM 735 N N . VAL A 1 88 ? 16.505 -0.649 0.187 1.00 76.94 88 VAL A N 1
ATOM 736 C CA . VAL A 1 88 ? 16.164 0.611 0.874 1.00 76.94 88 VAL A CA 1
ATOM 737 C C . VAL A 1 88 ? 14.9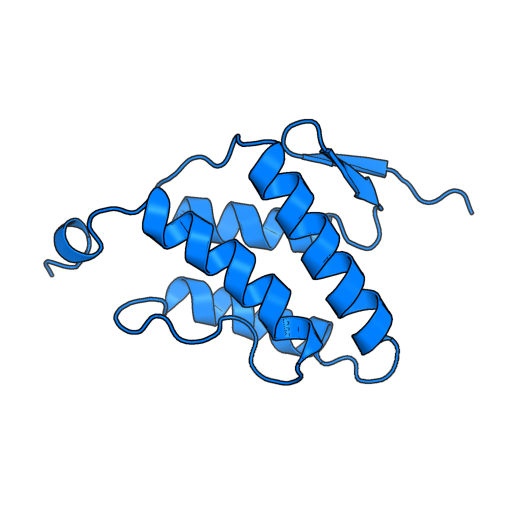97 1.356 0.217 1.00 76.94 88 VAL A C 1
ATOM 739 O O . VAL A 1 88 ? 14.202 1.962 0.923 1.00 76.94 88 VAL A O 1
ATOM 742 N N . TYR A 1 89 ? 14.847 1.274 -1.105 1.00 70.31 89 TYR A N 1
ATOM 743 C CA . TYR A 1 89 ? 13.778 1.961 -1.836 1.00 70.31 89 TYR A CA 1
ATOM 744 C C . TYR A 1 89 ? 12.377 1.349 -1.634 1.00 70.31 89 TYR A C 1
ATOM 746 O O . TYR A 1 89 ? 11.388 1.991 -1.964 1.00 70.31 89 TYR A O 1
ATOM 754 N N . PHE A 1 90 ? 12.258 0.153 -1.041 1.00 80.88 90 PHE A N 1
ATOM 755 C CA . PHE A 1 90 ? 10.969 -0.379 -0.578 1.00 80.88 90 PHE A CA 1
ATOM 756 C C . PHE A 1 90 ? 10.604 0.086 0.837 1.00 80.88 90 PHE A C 1
ATOM 758 O O . PHE A 1 90 ? 9.454 -0.061 1.248 1.00 80.88 90 PHE A O 1
ATOM 765 N N . ASN A 1 91 ? 11.544 0.669 1.592 1.00 84.06 91 ASN A N 1
ATOM 766 C CA . ASN A 1 91 ? 11.286 1.096 2.968 1.00 84.06 91 ASN A CA 1
ATOM 767 C C . ASN A 1 91 ? 10.252 2.215 3.037 1.00 84.06 91 ASN A C 1
ATOM 769 O O . ASN A 1 91 ? 9.421 2.196 3.940 1.00 84.06 91 ASN A O 1
ATOM 773 N N . GLU A 1 92 ? 10.282 3.159 2.097 1.00 87.69 92 GLU A N 1
ATOM 774 C CA . GLU A 1 92 ? 9.299 4.245 2.054 1.00 87.69 92 GLU A CA 1
ATOM 775 C C . GLU A 1 92 ? 7.905 3.696 1.734 1.00 87.69 92 GLU A C 1
ATOM 777 O O . GLU A 1 92 ? 6.941 4.003 2.430 1.00 87.69 92 GLU A O 1
ATOM 782 N N . LEU A 1 93 ? 7.811 2.790 0.752 1.00 86.19 93 LEU A N 1
ATOM 783 C CA . LEU A 1 93 ? 6.558 2.126 0.389 1.00 86.19 93 LEU A CA 1
ATOM 784 C C . LEU A 1 93 ? 5.971 1.349 1.575 1.00 86.19 93 LEU A C 1
ATOM 786 O O . LEU A 1 93 ? 4.792 1.501 1.896 1.00 86.19 93 LEU A O 1
ATOM 790 N N . ASN A 1 94 ? 6.809 0.577 2.271 1.00 85.31 94 ASN A N 1
ATOM 791 C CA . ASN A 1 94 ? 6.424 -0.091 3.509 1.00 85.31 94 ASN A CA 1
ATOM 792 C C . ASN A 1 94 ? 5.983 0.926 4.569 1.00 85.31 94 ASN A C 1
ATOM 794 O O . ASN A 1 94 ? 4.925 0.766 5.159 1.00 85.31 94 ASN A O 1
ATOM 798 N N . THR A 1 95 ? 6.744 1.995 4.796 1.00 87.69 95 THR A N 1
ATOM 799 C CA . THR A 1 95 ? 6.442 2.993 5.835 1.00 87.69 95 THR A CA 1
ATOM 800 C C . THR A 1 95 ? 5.089 3.658 5.600 1.00 87.69 95 THR A C 1
ATOM 802 O O . THR A 1 95 ? 4.269 3.673 6.514 1.00 87.69 95 THR A O 1
ATOM 805 N N . VAL A 1 96 ? 4.805 4.106 4.373 1.00 90.62 96 VAL A N 1
ATOM 806 C CA . VAL A 1 96 ? 3.525 4.739 4.015 1.00 90.62 96 VAL A CA 1
ATOM 807 C C . VAL A 1 96 ? 2.339 3.817 4.304 1.00 90.62 96 VAL A C 1
ATOM 809 O O . VAL A 1 96 ? 1.365 4.245 4.926 1.00 90.62 96 VAL A O 1
ATOM 812 N N . ILE A 1 97 ? 2.416 2.549 3.888 1.00 87.56 97 ILE A N 1
ATOM 813 C CA . ILE A 1 97 ? 1.347 1.569 4.136 1.00 87.56 97 ILE A CA 1
ATOM 814 C C . ILE A 1 97 ? 1.173 1.342 5.642 1.00 87.56 97 ILE A C 1
ATOM 816 O O . ILE A 1 97 ? 0.058 1.304 6.161 1.00 87.56 97 ILE A O 1
ATOM 820 N N . MET A 1 98 ? 2.282 1.226 6.362 1.00 84.31 98 MET A N 1
ATOM 821 C CA . MET A 1 98 ? 2.287 0.862 7.773 1.00 84.31 98 MET A CA 1
ATOM 822 C C . MET A 1 98 ? 1.808 1.986 8.685 1.00 84.31 98 MET A C 1
ATOM 824 O O . MET A 1 98 ? 1.113 1.718 9.665 1.00 84.31 98 MET A O 1
ATOM 828 N N . GLU A 1 99 ? 2.153 3.234 8.383 1.00 86.94 99 GLU A N 1
ATOM 829 C CA . GLU A 1 99 ? 1.618 4.399 9.090 1.00 86.94 99 GLU A CA 1
ATOM 830 C C . GLU A 1 99 ? 0.104 4.495 8.906 1.00 86.94 99 GLU A C 1
ATOM 832 O O . GLU A 1 99 ? -0.621 4.609 9.894 1.00 86.94 99 GLU A O 1
ATOM 837 N N . TYR A 1 100 ? -0.378 4.325 7.671 1.00 87.88 100 TYR A N 1
ATOM 838 C CA . TYR A 1 100 ? -1.808 4.340 7.381 1.00 87.88 100 TYR A CA 1
ATOM 839 C C . TYR A 1 100 ? -2.574 3.280 8.178 1.00 87.88 100 TYR A C 1
ATOM 841 O O . TYR A 1 100 ? -3.590 3.578 8.811 1.00 87.88 100 TYR A O 1
ATOM 849 N N . LEU A 1 101 ? -2.067 2.044 8.189 1.00 82.31 101 LEU A N 1
ATOM 850 C CA . LEU A 1 101 ? -2.683 0.950 8.935 1.00 82.31 101 LEU A CA 1
ATOM 851 C C . LEU A 1 101 ? -2.686 1.218 10.446 1.00 82.31 101 LEU A C 1
ATOM 853 O O . LEU A 1 101 ? -3.697 0.977 11.094 1.00 82.31 101 LEU A O 1
ATOM 857 N N . LYS A 1 102 ? -1.608 1.763 11.022 1.00 79.75 102 LYS A N 1
ATOM 858 C CA . LYS A 1 102 ? -1.559 2.097 12.460 1.00 79.75 102 LYS A CA 1
ATOM 859 C C . LYS A 1 102 ? -2.568 3.172 12.861 1.00 79.75 102 LYS A C 1
ATOM 861 O O . LYS A 1 102 ? -3.101 3.129 13.969 1.00 79.75 102 LYS A O 1
ATOM 866 N N . GLU A 1 103 ? -2.800 4.152 11.996 1.00 82.25 103 GLU A N 1
ATOM 867 C CA . GLU A 1 103 ? -3.710 5.262 12.283 1.00 82.25 103 GLU A CA 1
ATOM 868 C C . GLU A 1 103 ? -5.183 4.858 12.153 1.00 82.25 103 GLU A C 1
ATOM 870 O O . GLU A 1 103 ? -6.011 5.296 12.963 1.00 82.25 103 GLU A O 1
ATOM 875 N N . ASN A 1 104 ? -5.490 3.998 11.176 1.00 79.69 104 ASN A N 1
ATOM 876 C CA . ASN A 1 104 ? -6.859 3.686 10.765 1.00 79.69 104 ASN A CA 1
ATOM 877 C C . ASN A 1 104 ? -7.355 2.309 11.228 1.00 79.69 104 ASN A C 1
ATOM 879 O O . ASN A 1 104 ? -8.553 2.121 11.425 1.00 79.69 104 ASN A O 1
ATOM 883 N N . VAL A 1 105 ? -6.455 1.361 11.489 1.00 74.44 105 VAL A N 1
ATOM 884 C CA . VAL A 1 105 ? -6.772 0.024 12.016 1.00 74.44 105 VAL A CA 1
ATOM 885 C C . VAL A 1 105 ? -6.384 -0.011 13.500 1.00 74.44 105 VAL A C 1
ATOM 887 O O . VAL A 1 105 ? -5.403 -0.627 13.909 1.00 74.44 105 VAL A O 1
ATOM 890 N N . LYS A 1 106 ? -7.139 0.725 14.332 1.00 57.53 106 LYS A N 1
ATOM 891 C CA . LYS A 1 106 ? -6.822 0.958 15.760 1.00 57.53 106 LYS A CA 1
ATOM 892 C C . LYS A 1 106 ? -6.976 -0.249 16.692 1.00 57.53 106 LYS A C 1
ATOM 894 O O . LYS A 1 106 ? -6.561 -0.165 17.845 1.00 57.53 106 LYS A O 1
ATOM 899 N N . THR A 1 107 ? -7.492 -1.371 16.216 1.00 52.47 107 THR A N 1
ATOM 900 C CA . THR A 1 107 ? -7.583 -2.620 16.978 1.00 52.47 107 THR A CA 1
ATOM 901 C C . THR A 1 107 ? -7.348 -3.782 16.030 1.00 52.47 107 THR A C 1
ATOM 903 O O . THR A 1 107 ? -8.273 -4.419 15.539 1.00 52.47 107 THR A O 1
ATOM 906 N N . VAL A 1 108 ? -6.066 -4.084 15.812 1.00 50.03 108 VAL A N 1
ATOM 907 C CA . VAL A 1 108 ? -5.609 -5.446 15.503 1.00 50.03 108 VAL A CA 1
ATOM 908 C C . VAL A 1 108 ? -6.437 -6.413 16.384 1.00 50.03 108 VAL A C 1
ATOM 910 O O . VAL A 1 108 ? -7.174 -7.241 15.857 1.00 50.03 108 VAL A O 1
ATOM 913 N N . ASP A 1 109 ? -6.505 -6.192 17.701 1.00 45.19 109 ASP A N 1
ATOM 914 C CA . ASP A 1 109 ? -7.176 -7.085 18.664 1.00 45.19 109 ASP A CA 1
ATOM 915 C C . ASP A 1 109 ? -8.652 -7.471 18.397 1.00 45.19 109 ASP A C 1
ATOM 917 O O . ASP A 1 109 ? -9.047 -8.564 18.794 1.00 45.19 109 ASP A O 1
ATOM 921 N N . GLU A 1 110 ? -9.485 -6.663 17.725 1.00 45.16 110 GLU A N 1
ATOM 922 C CA . GLU A 1 110 ? -10.907 -7.025 17.516 1.00 45.16 110 GLU A CA 1
ATOM 923 C C . GLU A 1 110 ? -11.128 -8.001 16.349 1.00 45.16 110 GLU A C 1
ATOM 925 O O . GLU A 1 110 ? -12.116 -8.734 16.340 1.00 45.16 110 GLU A O 1
ATOM 930 N N . TYR A 1 111 ? -10.190 -8.075 15.400 1.00 45.38 111 TYR A N 1
ATOM 931 C CA . TYR A 1 111 ? -10.236 -9.016 14.272 1.00 45.38 111 TYR A CA 1
ATOM 932 C C . TYR A 1 111 ? -9.381 -10.278 14.491 1.00 45.38 111 TYR A C 1
ATOM 934 O O . TYR A 1 111 ? -9.380 -11.167 13.639 1.00 45.38 111 TYR A O 1
ATOM 942 N N . PHE A 1 112 ? -8.672 -10.372 15.624 1.00 47.88 112 PHE A N 1
ATOM 943 C CA . PHE A 1 112 ? -7.761 -11.474 15.971 1.00 47.88 112 PHE A CA 1
ATOM 944 C C . PHE A 1 112 ? -8.285 -12.415 17.066 1.00 47.88 112 PHE A C 1
ATOM 946 O O . PHE A 1 112 ? -7.545 -13.284 17.528 1.00 47.88 112 PHE A O 1
ATOM 953 N N . VAL A 1 113 ? -9.557 -12.294 17.460 1.00 40.38 113 VAL A N 1
ATOM 954 C CA . VAL A 1 113 ? -10.227 -13.304 18.293 1.00 40.38 113 VAL A CA 1
ATOM 955 C C . VAL A 1 113 ? -10.778 -14.411 17.387 1.00 40.38 113 VAL A C 1
ATOM 957 O O . VAL A 1 113 ? -11.917 -14.335 16.924 1.00 40.38 113 VAL A O 1
ATOM 960 N N . ILE A 1 114 ? -9.967 -15.440 17.131 1.00 42.06 114 ILE A N 1
ATOM 961 C CA . ILE A 1 114 ? -10.445 -16.784 16.763 1.00 42.06 114 ILE A CA 1
ATOM 962 C C . ILE A 1 114 ? -9.874 -17.775 17.770 1.00 42.06 114 ILE A C 1
ATOM 964 O O . ILE A 1 114 ? -8.637 -17.766 17.958 1.00 42.06 114 ILE A O 1
#

Secondary structure (DSSP, 8-state):
-PPPEEEETTEEEEHHHHHHHHHHHHHHHHHHT-----HHHHHHHHHHHHHHHHHTTTT-HHHHHHHHHHHHHHH-SSS---SS-SSTHHHHHHHHHHHHHHHH---HHHH---

Foldseek 3Di:
DPFDWDDDLNDTATPVCVVLLVLLQVLLCVLLVDHPNDPVLSVQLRVLVVQLCVVCVPVCLVVVLSVVLSVLSNVVQPDLDQSRDDDPSSVSNSVSSSVVCVVPSVPSPVVNDD

pLDDT: mean 77.59, std 14.5, range [40.38, 96.06]

Sequence (114 aa):
MKTKINIINGVKIPDDYYDYIEEIISSMEDRFKIEIVEKDFTQKLKDAFSEAWVNDEYDSMLLYNMPSFRENIKNLSYTFDPLFEGKVYFNELNTVIMEYLKENVKTVDEYFVI